Protein AF-A0A7N8Y5Q9-F1 (afdb_monomer)

Solvent-accessible surface area (backbone atoms only — not comparable to full-atom values): 7473 Å² total; per-residue (Å²): 112,72,62,64,57,50,46,66,58,49,53,62,53,47,52,53,44,52,54,50,44,52,52,43,55,50,52,40,51,54,46,51,52,53,46,52,56,51,50,52,53,43,53,53,49,51,51,50,42,52,53,50,55,55,49,45,53,50,54,58,58,65,53,80,80,64,57,79,73,66,44,56,61,49,50,54,50,46,53,50,49,51,52,52,42,52,55,46,52,55,50,44,54,50,49,54,52,50,44,54,51,51,54,51,52,40,50,53,43,52,52,51,43,51,55,46,55,52,52,38,53,52,52,53,49,54,44,51,54,49,54,53,54,56,60,64,76,74,114

InterPro domains:
  IPR004965 Paralemmin [PF03285] (27-131)

Sequence (139 aa):
MYTSTVCHALQPQAELYLDLLCLYSHEKRKRQTEIEDKRSQLDELVLQLQHLKSKAMRDRWLLQGMGVEEEEARRKQLEQDEEQGKKLEDMIQRLESEIGALENEESKISAKEQVLRERLKETERSIEDLDTNCCFLSK

Radius of gyration: 30.48 Å; Cα contacts (8 Å, |Δi|>4): 63; chains: 1; bounding box: 71×20×84 Å

Mean predicted aligned error: 8.73 Å

Nearest PDB structures (foldseek):
  5sxb-assembly1_B  TM=8.076E-01  e=1.689E-01  Homo sapiens
  4ovv-assembly1_B  TM=8.264E-01  e=2.269E-01  Homo sapiens
  5nnv-assembly2_B  TM=6.203E-01  e=1.334E-01  Bacillus subtilis subsp. subtilis str. 168
  8i4v-assembly1_A  TM=4.550E-01  e=7.826E-01  Saccharomyces cerevisiae S288C
  6ox7-assembly1_C  TM=4.323E-01  e=8.302E-01  Homo sapiens

Organism: NCBI:txid205130

Secondary structure (DSSP, 8-state):
-HHHHHHHHHHHHHHHHHHHHHHHHHHHHHHHHHHHHHHHHHHHHHHHHHHHHHHHHHHHHHHTT--HHHHHHHHHHHHHHHHHHHHHHHHHHHHHHHHHHHHHHHHHHHHHHHHHHHHHHHHHHHHHHHHHHHHHTT-

Foldseek 3Di:
DVLVVVLVVLVVVLVVLVVVLVVLVVVLVVLVVVLVVLVVVLVVLVVVLVVLVVVLVVLVVVLPDDDDVVNVVSVVVSVVSVVVSVVSVVVSVVSVVVSVVSVVVSVVSVVVSVVSVVVSVVSVVVSVVSVVVVVVVVD

Structure (mmCIF, N/CA/C/O backbone):
data_AF-A0A7N8Y5Q9-F1
#
_entry.id   AF-A0A7N8Y5Q9-F1
#
loop_
_atom_site.group_PDB
_atom_site.id
_atom_site.type_symbol
_atom_site.label_atom_id
_atom_site.label_alt_id
_atom_site.label_comp_id
_atom_site.label_asym_id
_atom_site.label_entity_id
_atom_site.label_seq_id
_atom_site.pdbx_PDB_ins_code
_atom_site.Cartn_x
_atom_site.Cartn_y
_atom_site.Cartn_z
_atom_site.occupancy
_atom_site.B_iso_or_equiv
_atom_site.auth_seq_id
_atom_site.auth_comp_id
_atom_site.auth_asym_id
_atom_site.auth_atom_id
_atom_site.pdbx_PDB_model_num
ATOM 1 N N . MET A 1 1 ? 31.187 5.928 -45.436 1.00 55.88 1 MET A N 1
ATOM 2 C CA . MET A 1 1 ? 30.216 7.029 -45.227 1.00 55.88 1 MET A CA 1
ATOM 3 C C . MET A 1 1 ? 28.966 6.541 -44.502 1.00 55.88 1 MET A C 1
ATOM 5 O O . MET A 1 1 ? 28.688 7.079 -43.447 1.00 55.88 1 MET A O 1
ATOM 9 N N . TYR A 1 2 ? 28.284 5.490 -44.978 1.00 49.50 2 TYR A N 1
ATOM 10 C CA . TYR A 1 2 ? 27.049 4.969 -44.359 1.00 49.50 2 TYR A CA 1
ATOM 11 C C . TYR A 1 2 ? 27.183 4.579 -42.869 1.00 49.50 2 TYR A C 1
ATOM 13 O O . TYR A 1 2 ? 26.319 4.907 -42.068 1.00 49.50 2 TYR A O 1
ATOM 21 N N . THR A 1 3 ? 28.292 3.948 -42.474 1.00 56.16 3 THR A N 1
ATOM 22 C CA . THR A 1 3 ? 28.555 3.506 -41.089 1.00 56.16 3 THR A CA 1
ATOM 23 C C . THR A 1 3 ? 28.722 4.665 -40.102 1.00 56.16 3 THR A C 1
ATOM 25 O O . THR A 1 3 ? 28.126 4.650 -39.031 1.00 56.16 3 THR A O 1
ATOM 28 N N . SER A 1 4 ? 29.449 5.716 -40.492 1.00 61.12 4 SER A N 1
ATOM 29 C CA . SER A 1 4 ? 29.619 6.935 -39.685 1.00 61.12 4 SER A CA 1
ATOM 30 C C . SER A 1 4 ? 28.290 7.672 -39.481 1.00 61.12 4 SER A C 1
ATOM 32 O O . SER A 1 4 ? 28.008 8.125 -38.379 1.00 61.12 4 SER A O 1
ATOM 34 N N . THR A 1 5 ? 27.423 7.726 -40.498 1.00 63.56 5 THR A N 1
ATOM 35 C CA . THR A 1 5 ? 26.108 8.380 -40.385 1.00 63.56 5 THR A CA 1
ATOM 36 C C . THR A 1 5 ? 25.142 7.609 -39.479 1.00 63.56 5 THR A C 1
ATOM 38 O O . THR A 1 5 ? 24.375 8.230 -38.749 1.00 63.56 5 THR A O 1
ATOM 41 N N . VAL A 1 6 ? 25.188 6.272 -39.492 1.00 62.12 6 VAL A N 1
ATOM 42 C CA . VAL A 1 6 ? 24.337 5.426 -38.635 1.00 62.12 6 VAL A CA 1
ATOM 43 C C . VAL A 1 6 ? 24.813 5.448 -37.178 1.00 62.12 6 VAL A C 1
ATOM 45 O O . VAL A 1 6 ? 23.989 5.598 -36.282 1.00 62.12 6 VAL A O 1
ATOM 48 N N . CYS A 1 7 ? 26.125 5.394 -36.929 1.00 62.09 7 CYS A N 1
ATOM 49 C CA . CYS A 1 7 ? 26.692 5.498 -35.579 1.00 62.09 7 CYS A CA 1
ATOM 50 C C . CYS A 1 7 ? 26.365 6.865 -34.931 1.00 62.09 7 CYS A C 1
ATOM 52 O O . CYS A 1 7 ? 25.815 6.919 -33.831 1.00 62.09 7 CYS A O 1
ATOM 54 N N . HIS A 1 8 ? 26.528 7.967 -35.679 1.00 67.75 8 HIS A N 1
ATOM 55 C CA . HIS A 1 8 ? 26.117 9.310 -35.238 1.00 67.75 8 HIS A CA 1
ATOM 56 C C . HIS A 1 8 ? 24.603 9.456 -34.975 1.00 67.75 8 HIS A C 1
ATOM 58 O O . HIS A 1 8 ? 24.211 10.331 -34.206 1.00 67.75 8 HIS A O 1
ATOM 64 N N . ALA A 1 9 ? 23.749 8.639 -35.603 1.00 66.56 9 ALA A N 1
ATOM 65 C CA . ALA A 1 9 ? 22.299 8.667 -35.394 1.00 66.56 9 ALA A CA 1
ATOM 66 C C . ALA A 1 9 ? 21.839 7.819 -34.191 1.00 66.56 9 ALA A C 1
ATOM 68 O O . ALA A 1 9 ? 20.822 8.141 -33.578 1.00 66.56 9 ALA A O 1
ATOM 69 N N . LEU A 1 10 ? 22.581 6.763 -33.836 1.00 72.12 10 LEU A N 1
ATOM 70 C CA . LEU A 1 10 ? 22.264 5.863 -32.718 1.00 72.12 10 LEU A CA 1
ATOM 71 C C . LEU A 1 10 ? 22.764 6.390 -31.361 1.00 72.12 10 LEU A C 1
ATOM 73 O O . LEU A 1 10 ? 22.166 6.093 -30.328 1.00 72.12 10 LEU A O 1
ATOM 77 N N . GLN A 1 11 ? 23.810 7.219 -31.348 1.00 75.00 11 GLN A N 1
ATOM 78 C CA . GLN A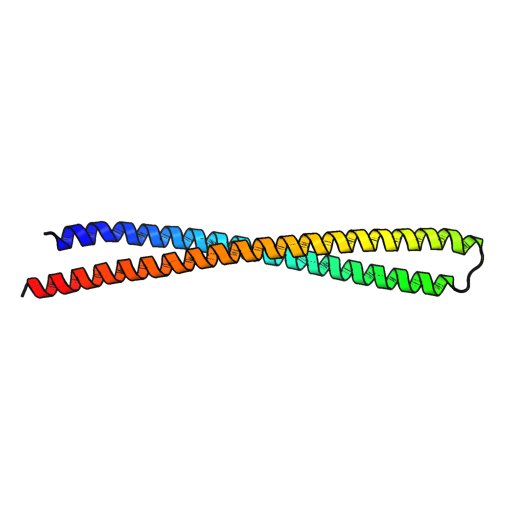 1 11 ? 24.363 7.812 -30.123 1.00 75.00 11 GLN A CA 1
ATOM 79 C C . GLN A 1 11 ? 23.356 8.689 -29.343 1.00 75.00 11 GLN A C 1
ATOM 81 O O . GLN A 1 11 ? 23.160 8.444 -28.152 1.00 75.00 11 GLN A O 1
ATOM 86 N N . PRO A 1 12 ? 22.624 9.625 -29.984 1.00 82.25 12 PRO A N 1
ATOM 87 C CA . PRO A 1 12 ? 21.579 10.403 -29.310 1.00 82.25 12 PRO A CA 1
ATOM 88 C C . PRO A 1 12 ? 20.413 9.536 -28.814 1.00 82.25 12 PRO A C 1
ATOM 90 O O . PRO A 1 12 ? 19.757 9.863 -27.830 1.00 82.25 12 PRO A O 1
ATOM 93 N N . GLN A 1 13 ? 20.135 8.414 -29.485 1.00 82.81 13 GLN A N 1
ATOM 94 C CA . GLN A 1 13 ? 19.078 7.489 -29.078 1.00 82.81 13 GLN A CA 1
ATOM 95 C C . GLN A 1 13 ? 19.435 6.752 -27.776 1.00 82.81 13 GLN A C 1
ATOM 97 O O . GLN A 1 13 ? 18.568 6.584 -26.917 1.00 82.81 13 GLN A O 1
ATOM 102 N N . ALA A 1 14 ? 20.699 6.353 -27.601 1.00 83.25 14 ALA A N 1
ATOM 103 C CA . ALA A 1 14 ? 21.185 5.751 -26.359 1.00 83.25 14 ALA A CA 1
ATOM 104 C C . ALA A 1 14 ? 21.132 6.738 -25.176 1.00 83.25 14 ALA A C 1
ATOM 106 O O . ALA A 1 14 ? 20.675 6.370 -24.093 1.00 83.25 14 ALA A O 1
ATOM 107 N N . GLU A 1 15 ? 21.509 8.004 -25.392 1.00 86.06 15 GLU A N 1
ATOM 108 C CA . GLU A 1 15 ? 21.401 9.069 -24.380 1.00 86.06 15 GLU A CA 1
ATOM 109 C C . GLU A 1 15 ? 19.948 9.278 -23.920 1.00 86.06 15 GLU A C 1
ATOM 111 O O . GLU A 1 15 ? 19.672 9.303 -22.721 1.00 86.06 15 GLU A O 1
ATOM 116 N N . LEU A 1 16 ? 18.990 9.298 -24.855 1.00 89.19 16 LEU A N 1
ATOM 117 C CA . LEU A 1 16 ? 17.562 9.385 -24.525 1.00 89.19 16 LEU A CA 1
ATOM 118 C C . LEU A 1 16 ? 17.070 8.198 -23.680 1.00 89.19 16 LEU A C 1
ATOM 120 O O . LEU A 1 16 ? 16.220 8.374 -22.804 1.00 89.19 16 LEU A O 1
ATOM 124 N N . TYR A 1 17 ? 17.577 6.983 -23.922 1.00 89.19 17 TYR A N 1
ATOM 125 C CA . TYR A 1 17 ? 17.234 5.821 -23.097 1.00 89.19 17 TYR A CA 1
ATOM 126 C C . TYR A 1 17 ? 17.814 5.915 -21.684 1.00 89.19 17 TYR A C 1
ATOM 128 O O . TYR A 1 17 ? 17.127 5.525 -20.740 1.00 89.19 17 TYR A O 1
ATOM 136 N N . LEU A 1 18 ? 19.027 6.451 -21.520 1.00 88.94 18 LEU A N 1
ATOM 137 C CA . LEU A 1 18 ? 19.637 6.689 -20.208 1.00 88.94 18 LEU A CA 1
ATOM 138 C C . LEU A 1 18 ? 18.855 7.731 -19.396 1.00 88.94 18 LEU A C 1
ATOM 140 O O . LEU A 1 18 ? 18.541 7.483 -18.228 1.00 88.94 18 LEU A O 1
ATOM 144 N N . ASP A 1 19 ? 18.472 8.847 -20.018 1.00 91.56 19 ASP A N 1
ATOM 145 C CA . ASP A 1 19 ? 17.646 9.878 -19.378 1.00 91.56 19 ASP A CA 1
ATOM 146 C C . ASP A 1 19 ? 16.288 9.315 -18.948 1.00 91.56 19 ASP A C 1
ATOM 148 O O . ASP A 1 19 ? 15.844 9.494 -17.809 1.00 91.56 19 ASP A O 1
ATOM 152 N N . LEU A 1 20 ? 15.639 8.562 -19.839 1.00 93.69 20 LEU A N 1
ATOM 153 C CA . LEU A 1 20 ? 14.353 7.943 -19.548 1.00 93.69 20 LEU A CA 1
ATOM 154 C C . LEU A 1 20 ? 14.465 6.892 -18.431 1.00 93.69 20 LEU A C 1
ATOM 156 O O . LEU A 1 20 ? 13.589 6.812 -17.569 1.00 93.69 20 LEU A O 1
ATOM 160 N N . LEU A 1 21 ? 15.551 6.117 -18.400 1.00 92.69 21 LEU A N 1
ATOM 161 C CA . LEU A 1 21 ? 15.839 5.159 -17.333 1.00 92.69 21 LEU A CA 1
ATOM 162 C C . LEU A 1 21 ? 16.017 5.860 -15.979 1.00 92.69 21 LEU A C 1
ATOM 164 O O . LEU A 1 21 ? 15.477 5.393 -14.974 1.00 92.69 21 LEU A O 1
ATOM 168 N N . CYS A 1 22 ? 16.714 7.000 -15.952 1.00 91.75 22 CYS A N 1
ATOM 169 C CA . CYS A 1 22 ? 16.859 7.824 -14.753 1.00 91.75 22 CYS A CA 1
ATOM 170 C C . CYS A 1 22 ? 15.488 8.281 -14.226 1.00 91.75 22 CYS A C 1
ATOM 172 O O . CYS A 1 22 ? 15.196 8.101 -13.039 1.00 91.75 22 CYS A O 1
ATOM 174 N N . LEU A 1 23 ? 14.601 8.756 -15.109 1.00 94.12 23 LEU A N 1
ATOM 175 C CA . LEU A 1 23 ? 13.233 9.149 -14.749 1.00 94.12 23 LEU A CA 1
ATOM 176 C C . LEU A 1 23 ? 12.427 7.989 -14.147 1.00 94.12 23 LEU A C 1
ATOM 178 O O . LEU A 1 23 ? 11.837 8.146 -13.076 1.00 94.12 23 LEU A O 1
ATOM 182 N N . TYR A 1 24 ? 12.432 6.814 -14.785 1.00 90.69 24 TYR A N 1
ATOM 183 C CA . TYR A 1 24 ? 11.738 5.63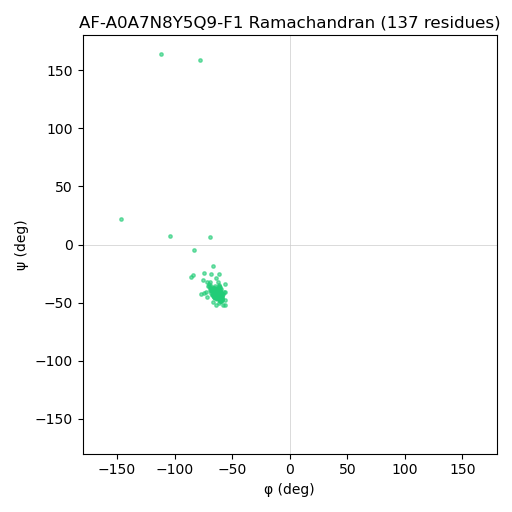7 -14.248 1.00 90.69 24 TYR A CA 1
ATOM 184 C C . TYR A 1 24 ? 12.322 5.182 -12.907 1.00 90.69 24 TYR A C 1
ATOM 186 O O . TYR A 1 24 ? 11.562 4.837 -12.005 1.00 90.69 24 TYR A O 1
ATOM 194 N N . SER A 1 25 ? 13.646 5.238 -12.737 1.00 88.06 25 SER A N 1
ATOM 195 C CA . SER A 1 25 ? 14.303 4.883 -11.473 1.00 88.06 25 SER A CA 1
ATOM 196 C C . SER A 1 25 ? 13.927 5.826 -10.320 1.00 88.06 25 SER A C 1
ATOM 198 O O . SER A 1 25 ? 13.767 5.389 -9.178 1.00 88.06 25 SER A O 1
ATOM 200 N N . HIS A 1 26 ? 13.740 7.117 -10.612 1.00 93.00 26 HIS A N 1
ATOM 201 C CA . HIS A 1 26 ? 13.310 8.108 -9.632 1.00 93.00 26 HIS A CA 1
ATOM 202 C C . HIS A 1 26 ? 11.838 7.915 -9.251 1.00 93.00 26 HIS A C 1
ATOM 204 O O . HIS A 1 26 ? 11.501 7.917 -8.067 1.00 93.00 26 HIS A O 1
ATOM 210 N N . GLU A 1 27 ? 10.966 7.699 -10.239 1.00 93.19 27 GLU A N 1
ATOM 211 C CA 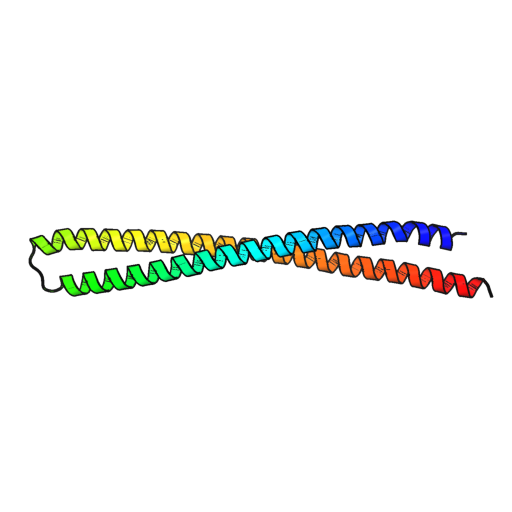. GLU A 1 27 ? 9.547 7.432 -9.990 1.00 93.19 27 GLU A CA 1
ATOM 212 C C . GLU A 1 27 ? 9.354 6.134 -9.194 1.00 93.19 27 GLU A C 1
ATOM 214 O O . GLU A 1 27 ? 8.577 6.107 -8.243 1.00 93.19 27 GLU A O 1
ATOM 219 N N . LYS A 1 28 ? 10.128 5.088 -9.506 1.00 93.06 28 LYS A N 1
ATOM 220 C CA . LYS A 1 28 ? 10.160 3.830 -8.751 1.00 93.06 28 LYS A CA 1
ATOM 221 C C . LYS A 1 28 ? 10.491 4.060 -7.276 1.00 93.06 28 LYS A C 1
ATOM 223 O O . LYS A 1 28 ? 9.701 3.681 -6.416 1.00 93.06 28 LYS A O 1
ATOM 228 N N . ARG A 1 29 ? 11.588 4.778 -6.987 1.00 92.75 29 ARG A N 1
ATOM 229 C CA . ARG A 1 29 ? 11.969 5.121 -5.604 1.00 92.75 29 ARG A CA 1
ATOM 230 C C . ARG A 1 29 ? 10.888 5.907 -4.875 1.00 92.75 29 ARG A C 1
ATOM 232 O O . ARG A 1 29 ? 10.601 5.608 -3.723 1.00 92.75 29 ARG A O 1
ATOM 239 N N . LYS A 1 30 ? 10.264 6.876 -5.547 1.00 95.00 30 LYS A N 1
ATOM 240 C CA . LYS A 1 30 ? 9.153 7.642 -4.977 1.00 95.00 30 LYS A CA 1
ATOM 241 C C . LYS A 1 30 ? 7.981 6.731 -4.597 1.00 95.00 30 LYS A C 1
ATOM 243 O O . LYS A 1 30 ? 7.430 6.885 -3.511 1.00 95.00 30 LYS A O 1
ATOM 248 N N . ARG A 1 31 ? 7.627 5.768 -5.456 1.00 93.31 31 ARG A N 1
ATOM 249 C CA . ARG A 1 31 ? 6.570 4.792 -5.151 1.00 93.31 31 ARG A CA 1
ATOM 250 C C . ARG A 1 31 ? 6.962 3.831 -4.033 1.00 93.31 31 ARG A C 1
ATOM 252 O O . ARG A 1 31 ? 6.109 3.538 -3.206 1.00 93.31 31 ARG A O 1
ATOM 259 N N . GLN A 1 32 ? 8.221 3.394 -3.953 1.00 94.50 32 GLN A N 1
ATOM 260 C CA . GLN A 1 32 ? 8.689 2.593 -2.814 1.00 94.50 32 GLN A CA 1
ATOM 261 C C . GLN A 1 32 ? 8.517 3.332 -1.485 1.00 94.50 32 GLN A C 1
ATOM 263 O O . GLN A 1 32 ? 7.961 2.753 -0.559 1.00 94.50 32 GLN A O 1
ATOM 268 N N . THR A 1 33 ? 8.922 4.603 -1.404 1.00 95.69 33 THR A N 1
ATOM 269 C CA . THR A 1 33 ? 8.742 5.394 -0.177 1.00 95.69 33 THR A CA 1
ATOM 270 C C . THR A 1 33 ? 7.265 5.543 0.185 1.00 95.69 33 THR A C 1
ATOM 272 O O . THR A 1 33 ? 6.899 5.343 1.335 1.00 95.69 33 THR A O 1
ATOM 275 N N . GLU A 1 34 ? 6.388 5.798 -0.791 1.00 96.00 34 GLU A N 1
ATOM 276 C CA . GLU A 1 34 ? 4.944 5.882 -0.532 1.00 96.00 34 GLU A CA 1
ATOM 277 C C . GLU A 1 34 ? 4.355 4.550 -0.026 1.00 96.00 34 GLU A C 1
ATOM 279 O O . GLU A 1 34 ? 3.503 4.543 0.863 1.00 96.00 34 GLU A O 1
ATOM 284 N N . ILE A 1 35 ? 4.813 3.414 -0.566 1.00 96.81 35 ILE A N 1
ATOM 285 C CA . ILE A 1 35 ? 4.413 2.077 -0.102 1.00 96.81 35 ILE A CA 1
ATOM 286 C C . ILE A 1 35 ? 4.888 1.844 1.337 1.00 96.81 35 ILE A C 1
ATOM 288 O O . ILE A 1 35 ? 4.115 1.354 2.158 1.00 96.81 35 ILE A O 1
ATOM 292 N N . GLU A 1 36 ? 6.136 2.191 1.655 1.00 97.50 36 GLU A N 1
ATOM 293 C CA . GLU A 1 36 ? 6.699 2.071 3.005 1.00 97.50 36 GLU A CA 1
ATOM 294 C C . GLU A 1 36 ? 5.933 2.938 4.015 1.00 97.50 36 GLU A C 1
ATOM 296 O O . GLU A 1 36 ? 5.522 2.435 5.062 1.00 97.50 36 GLU A O 1
ATOM 301 N N . ASP A 1 37 ? 5.641 4.192 3.665 1.00 97.56 37 ASP A N 1
ATOM 302 C CA . ASP A 1 37 ? 4.875 5.113 4.508 1.00 97.56 37 ASP A CA 1
ATOM 303 C C . ASP A 1 37 ? 3.454 4.591 4.780 1.00 97.56 37 ASP A C 1
ATOM 305 O O . ASP A 1 37 ? 2.966 4.658 5.912 1.00 97.56 37 ASP A O 1
ATOM 309 N N . LYS A 1 38 ? 2.770 4.043 3.764 1.00 96.75 38 LYS A N 1
ATOM 310 C CA . LYS A 1 38 ? 1.424 3.465 3.938 1.00 96.75 38 LYS A CA 1
ATOM 311 C C . LYS A 1 38 ? 1.445 2.159 4.722 1.00 96.75 38 LYS A C 1
ATOM 313 O O . LYS A 1 38 ? 0.534 1.926 5.511 1.00 96.75 38 LYS A O 1
ATOM 318 N N . ARG A 1 39 ? 2.476 1.327 4.559 1.00 96.62 39 ARG A N 1
ATOM 319 C CA . ARG A 1 39 ? 2.661 0.114 5.373 1.00 96.62 39 ARG A CA 1
ATOM 320 C C . ARG A 1 39 ? 2.884 0.458 6.844 1.00 96.62 39 ARG A C 1
ATOM 322 O O . ARG A 1 39 ? 2.250 -0.151 7.694 1.00 96.62 39 ARG A O 1
ATOM 329 N N . SER A 1 40 ? 3.678 1.489 7.137 1.00 97.50 40 SER A N 1
ATOM 330 C CA . SER A 1 40 ? 3.844 1.976 8.513 1.00 97.50 40 SER A CA 1
ATOM 331 C C . SER A 1 40 ? 2.512 2.441 9.115 1.00 97.50 40 SER A C 1
ATOM 333 O O . SER A 1 40 ? 2.196 2.104 10.252 1.00 97.50 40 SER A O 1
ATOM 335 N N . GLN A 1 41 ? 1.694 3.170 8.346 1.00 96.88 41 GLN A N 1
ATOM 336 C CA . GLN A 1 41 ? 0.352 3.580 8.785 1.00 96.88 41 GLN A CA 1
ATOM 337 C C . GLN A 1 41 ? -0.580 2.384 9.016 1.00 96.88 41 GLN A C 1
ATOM 339 O O . GLN A 1 41 ? -1.354 2.374 9.974 1.00 96.88 41 GLN A O 1
ATOM 344 N N . LEU A 1 42 ? -0.513 1.369 8.152 1.00 97.50 42 LEU A N 1
ATOM 345 C CA . LEU A 1 42 ? -1.281 0.138 8.307 1.00 97.50 42 LEU A CA 1
ATOM 346 C C . LEU A 1 42 ? -0.910 -0.578 9.611 1.00 97.50 42 LEU A C 1
ATOM 348 O O . LEU A 1 42 ? -1.802 -0.938 10.376 1.00 97.50 42 LEU A O 1
ATOM 352 N N . ASP A 1 43 ? 0.385 -0.719 9.897 1.00 97.19 43 ASP A N 1
ATOM 353 C CA . ASP A 1 43 ? 0.881 -1.353 11.122 1.00 97.19 43 ASP A CA 1
ATOM 354 C C . ASP A 1 43 ? 0.402 -0.614 12.383 1.00 97.19 43 ASP A C 1
ATOM 356 O O . ASP A 1 43 ? -0.044 -1.241 13.350 1.00 97.19 43 ASP A O 1
ATOM 360 N N . GLU A 1 44 ? 0.417 0.723 12.365 1.00 97.62 44 GLU A N 1
ATOM 361 C CA . GLU A 1 44 ? -0.119 1.546 13.454 1.00 97.62 44 GLU A CA 1
ATOM 362 C C . GLU A 1 44 ? -1.620 1.311 13.673 1.00 97.62 44 GLU A C 1
ATOM 364 O O . GLU A 1 44 ? -2.061 1.131 14.813 1.00 97.62 44 GLU A O 1
ATOM 369 N N . LEU A 1 45 ? -2.416 1.274 12.602 1.00 96.62 45 LEU A N 1
ATOM 370 C CA . LEU A 1 45 ? -3.859 1.034 12.691 1.00 96.62 45 LEU A CA 1
ATOM 371 C C . LEU A 1 45 ? -4.181 -0.389 13.153 1.00 96.62 45 LEU A C 1
ATOM 373 O O . LEU A 1 45 ? -5.089 -0.581 13.965 1.00 96.62 45 LEU A O 1
ATOM 377 N N . VAL A 1 46 ? -3.421 -1.386 12.694 1.00 97.19 46 VAL A N 1
ATOM 378 C CA . VAL A 1 46 ? -3.543 -2.779 13.148 1.00 97.19 46 VAL A CA 1
ATOM 379 C C . VAL A 1 46 ? -3.266 -2.875 14.648 1.00 97.19 46 VAL A C 1
ATOM 381 O O . VAL A 1 46 ? -4.029 -3.517 15.380 1.00 97.19 46 VAL A O 1
ATOM 384 N N . LEU A 1 47 ? -2.227 -2.192 15.137 1.00 97.44 47 LEU A N 1
ATOM 385 C CA . LEU A 1 47 ? -1.916 -2.139 16.564 1.00 97.44 47 LEU A CA 1
ATOM 386 C C . LEU A 1 47 ? -3.036 -1.451 17.365 1.00 97.44 47 LEU A C 1
ATOM 388 O O . LEU A 1 47 ? -3.457 -1.956 18.411 1.00 97.44 47 LEU A O 1
ATOM 392 N N . GLN A 1 48 ? -3.573 -0.334 16.865 1.00 96.75 48 GLN A N 1
ATOM 393 C CA . GLN A 1 48 ? -4.715 0.351 17.481 1.00 96.75 48 GLN A CA 1
ATOM 394 C C . GLN A 1 48 ? -5.948 -0.555 17.563 1.00 96.75 48 GLN A C 1
ATOM 396 O O . GLN A 1 48 ? -6.570 -0.653 18.626 1.00 96.75 48 GLN A O 1
ATOM 401 N N . LEU A 1 49 ? -6.269 -1.269 16.483 1.00 96.19 49 LEU A N 1
ATOM 402 C CA . LEU A 1 49 ? -7.373 -2.222 16.453 1.00 96.19 49 LEU A CA 1
ATOM 403 C C . LEU A 1 49 ? -7.168 -3.342 17.480 1.00 96.19 49 LEU A C 1
ATOM 405 O O . LEU A 1 49 ? -8.097 -3.696 18.211 1.00 96.19 49 LEU A O 1
ATOM 409 N N . GLN A 1 50 ? -5.948 -3.873 17.601 1.00 96.38 50 GLN A N 1
ATOM 410 C CA . GLN A 1 50 ? -5.623 -4.891 18.601 1.00 96.38 50 GLN A CA 1
ATOM 411 C C . GLN A 1 50 ? -5.847 -4.375 20.032 1.00 96.38 50 GLN A C 1
ATOM 413 O O . GLN A 1 50 ? -6.423 -5.084 20.872 1.00 96.38 50 GLN A O 1
ATOM 418 N N . HIS A 1 51 ? -5.403 -3.151 20.329 1.00 95.88 51 HIS A N 1
ATOM 419 C CA . HIS A 1 51 ? -5.602 -2.529 21.637 1.00 95.88 51 HIS A CA 1
ATOM 420 C C . HIS A 1 51 ? -7.081 -2.324 21.950 1.00 95.88 51 HIS A C 1
ATOM 422 O O . HIS A 1 51 ? -7.520 -2.671 23.051 1.00 95.88 51 HIS A O 1
ATOM 428 N N . LEU A 1 52 ? -7.849 -1.830 20.981 1.00 94.50 52 LEU A N 1
ATOM 429 C CA . LEU A 1 52 ? -9.281 -1.606 21.126 1.00 94.50 52 LEU A CA 1
ATOM 430 C C . LEU A 1 52 ? -10.031 -2.924 21.349 1.00 94.50 52 LEU A C 1
ATOM 432 O O . LEU A 1 52 ? -10.792 -3.046 22.305 1.00 94.50 52 LEU A O 1
ATOM 436 N N . LYS A 1 53 ? -9.729 -3.961 20.562 1.00 92.56 53 LYS A N 1
ATOM 437 C CA . LYS A 1 53 ? -10.309 -5.302 20.730 1.00 92.56 53 LYS A CA 1
ATOM 438 C C . LYS A 1 53 ? -9.995 -5.899 22.102 1.00 92.56 53 LYS A C 1
ATOM 440 O O . LYS A 1 53 ? -10.863 -6.483 22.750 1.00 92.56 53 LYS A O 1
ATOM 445 N N . SER A 1 54 ? -8.760 -5.727 22.571 1.00 93.69 54 SER A N 1
ATOM 446 C CA . SER A 1 54 ? -8.344 -6.179 23.904 1.00 93.69 54 SER A CA 1
ATOM 447 C C . SER A 1 54 ? -9.068 -5.418 25.018 1.00 93.69 54 SER A C 1
ATOM 449 O O . SER A 1 54 ? -9.447 -6.021 26.021 1.00 93.69 54 SER A O 1
ATOM 451 N N . LYS A 1 55 ? -9.274 -4.105 24.852 1.00 92.50 55 LYS A N 1
ATOM 452 C CA . LYS A 1 55 ? -10.045 -3.269 25.780 1.00 92.50 55 LYS A CA 1
ATOM 453 C C . LYS A 1 55 ? -11.510 -3.710 25.828 1.00 92.50 55 LYS A C 1
ATOM 455 O O . LYS A 1 55 ? -11.977 -4.056 26.908 1.00 92.50 55 LYS A O 1
ATOM 460 N N . ALA A 1 56 ? -12.171 -3.826 24.677 1.00 89.31 56 ALA A N 1
ATOM 461 C CA . ALA A 1 56 ? -13.566 -4.251 24.581 1.00 89.31 56 ALA A CA 1
ATOM 462 C C . ALA A 1 56 ? -13.801 -5.632 25.223 1.00 89.31 56 ALA A C 1
ATOM 464 O O . ALA A 1 56 ? -14.768 -5.825 25.959 1.00 89.31 56 ALA A O 1
ATOM 465 N N . MET A 1 57 ? -12.884 -6.591 25.026 1.00 89.62 57 MET A N 1
ATOM 466 C CA . MET A 1 57 ? -12.974 -7.896 25.695 1.00 89.62 57 MET A CA 1
ATOM 467 C C . MET A 1 57 ? -12.870 -7.796 27.221 1.00 89.62 57 MET A C 1
ATOM 469 O O . MET A 1 57 ? -13.623 -8.472 27.924 1.00 89.62 57 MET A O 1
ATOM 473 N N . ARG A 1 58 ? -11.957 -6.965 27.745 1.00 88.44 58 ARG A N 1
ATOM 474 C CA . ARG A 1 58 ? -11.842 -6.742 29.195 1.00 88.44 58 ARG A CA 1
ATOM 475 C C . ARG A 1 58 ? -13.103 -6.096 29.757 1.00 88.44 58 ARG A C 1
ATOM 477 O O . ARG A 1 58 ? -13.612 -6.564 30.770 1.00 88.44 58 ARG A O 1
ATOM 484 N N . ASP A 1 59 ? -13.634 -5.085 29.082 1.00 86.94 59 ASP A N 1
ATOM 485 C CA . ASP A 1 59 ? -14.825 -4.363 29.535 1.00 86.94 59 ASP A CA 1
ATOM 486 C C . ASP A 1 59 ? -16.061 -5.276 29.540 1.00 86.94 59 ASP A C 1
ATOM 488 O O . ASP A 1 59 ? -16.832 -5.277 30.504 1.00 86.94 59 ASP A O 1
ATOM 492 N N . ARG A 1 60 ? -16.188 -6.152 28.532 1.00 86.38 60 ARG A N 1
ATOM 493 C CA . ARG A 1 60 ? -17.209 -7.210 28.489 1.00 86.38 60 ARG A CA 1
ATOM 494 C C . ARG A 1 60 ? -17.088 -8.199 29.647 1.00 86.38 60 ARG A C 1
ATOM 496 O O . ARG A 1 60 ? -18.104 -8.608 30.200 1.00 86.38 60 ARG A O 1
ATOM 503 N N . TRP A 1 61 ? -15.870 -8.588 30.025 1.00 87.81 61 TRP A N 1
ATOM 504 C CA . TRP A 1 61 ? -15.655 -9.479 31.168 1.00 87.81 61 TRP A CA 1
ATOM 505 C C . TRP A 1 61 ? -16.037 -8.808 32.492 1.00 87.81 61 TRP A C 1
ATOM 507 O O . TRP A 1 61 ? -16.709 -9.409 33.327 1.00 87.81 61 TRP A O 1
ATOM 517 N N . LEU A 1 62 ? -15.657 -7.539 32.677 1.00 84.31 62 LEU A N 1
ATOM 518 C CA . LEU A 1 62 ? -15.976 -6.773 33.885 1.00 84.31 62 LEU A CA 1
ATOM 519 C C . LEU A 1 62 ? -17.481 -6.494 34.047 1.00 84.31 62 LEU A C 1
ATOM 521 O O . LEU A 1 62 ? -17.914 -6.153 35.144 1.00 84.31 62 LEU A O 1
ATOM 525 N N . LEU A 1 63 ? -18.270 -6.601 32.974 1.00 82.12 63 LEU A N 1
ATOM 526 C CA . LEU A 1 63 ? -19.727 -6.446 32.985 1.00 82.12 63 LEU A CA 1
ATOM 527 C C . LEU A 1 63 ? -20.468 -7.649 33.588 1.00 82.12 63 LEU A C 1
ATOM 529 O O . LEU A 1 63 ? -21.560 -7.475 34.113 1.00 82.12 63 LEU A O 1
ATOM 533 N N . GLN A 1 64 ? -19.885 -8.853 33.585 1.00 80.81 64 GLN A N 1
ATOM 534 C CA . GLN A 1 64 ? -20.568 -10.095 33.986 1.00 80.81 64 GLN A CA 1
ATOM 535 C C . GLN A 1 64 ? -20.894 -10.194 35.502 1.00 80.81 64 GLN A C 1
ATOM 537 O O . GLN A 1 64 ? -21.365 -11.230 35.965 1.00 80.81 64 GLN A O 1
ATOM 542 N N . GLY A 1 65 ? -20.666 -9.138 36.292 1.00 71.25 65 GLY A N 1
ATOM 543 C CA . GLY A 1 65 ? -20.880 -9.134 37.745 1.00 71.25 65 GLY A CA 1
ATOM 544 C C . GLY A 1 65 ? -21.336 -7.803 38.353 1.00 71.25 65 GLY A C 1
ATOM 545 O O . GLY A 1 65 ? -21.115 -7.605 39.545 1.00 71.25 65 GLY A O 1
ATOM 546 N N . MET A 1 66 ? -21.924 -6.886 37.573 1.00 68.50 66 MET A N 1
ATOM 547 C CA . MET A 1 66 ? -22.328 -5.546 38.042 1.00 68.50 66 MET A CA 1
ATOM 548 C C . MET A 1 66 ? -23.853 -5.344 38.083 1.00 68.50 66 MET A C 1
ATOM 550 O O . MET A 1 66 ? -24.615 -6.146 37.552 1.00 68.50 66 MET A O 1
ATOM 554 N N . GLY A 1 67 ? -24.300 -4.298 38.790 1.00 66.50 67 GLY A N 1
ATOM 555 C CA . GLY A 1 67 ? -25.715 -3.944 38.943 1.00 66.50 67 GLY A CA 1
ATOM 556 C C . GLY A 1 67 ? -26.311 -3.232 37.719 1.00 66.50 67 GLY A C 1
ATOM 557 O O . GLY A 1 67 ? -25.596 -2.626 36.925 1.00 66.50 67 GLY A O 1
ATOM 558 N N . VAL A 1 68 ? -27.643 -3.273 37.606 1.00 68.12 68 VAL A N 1
ATOM 559 C CA . VAL A 1 68 ? -28.426 -2.923 36.400 1.00 68.12 68 VAL A CA 1
ATOM 560 C C . VAL A 1 68 ? -28.171 -1.502 35.853 1.00 68.12 68 VAL A C 1
ATOM 562 O O . VAL A 1 68 ? -28.180 -1.320 34.640 1.00 68.12 68 VAL A O 1
ATOM 565 N N . GLU A 1 69 ? -27.902 -0.502 36.702 1.00 67.44 69 GLU A N 1
ATOM 566 C CA . GLU A 1 69 ? -27.627 0.885 36.266 1.00 67.44 69 GLU A CA 1
ATOM 567 C C . GLU A 1 69 ? -26.209 1.086 35.696 1.00 67.44 69 GLU A C 1
ATOM 569 O O . GLU A 1 69 ? -26.041 1.738 34.664 1.00 67.44 69 GLU A O 1
ATOM 574 N N . GLU A 1 70 ? -25.175 0.507 36.321 1.00 70.81 70 GLU A N 1
ATOM 575 C CA . GLU A 1 70 ? -23.800 0.562 35.789 1.00 70.81 70 GLU A CA 1
ATOM 576 C C . GLU A 1 70 ? -23.655 -0.254 34.497 1.00 70.81 70 GLU A C 1
ATOM 578 O O . GLU A 1 70 ? -22.800 0.039 33.654 1.00 70.81 70 GLU A O 1
ATOM 583 N N . GLU A 1 71 ? -24.512 -1.256 34.316 1.00 75.00 71 GLU A N 1
ATOM 584 C CA . GLU A 1 71 ? -24.521 -2.100 33.130 1.00 75.00 71 GLU A CA 1
ATOM 585 C C . GLU A 1 71 ? -24.965 -1.348 31.864 1.00 75.00 71 GLU A C 1
ATOM 587 O O . GLU A 1 71 ? -24.398 -1.567 30.792 1.00 75.00 71 GLU A O 1
ATOM 592 N N . GLU A 1 72 ? -25.913 -0.414 31.958 1.00 80.31 72 GLU A N 1
ATOM 593 C CA . GLU A 1 72 ? -26.427 0.303 30.784 1.00 80.31 72 GLU A CA 1
ATOM 594 C C . GLU A 1 72 ? -25.417 1.327 30.231 1.00 80.31 72 GLU A C 1
ATOM 596 O O . GLU A 1 72 ? -25.198 1.407 29.017 1.00 80.31 72 GLU A O 1
ATOM 601 N N . ALA A 1 73 ? -24.727 2.061 31.113 1.00 81.38 73 ALA A N 1
ATOM 602 C CA . ALA A 1 73 ? -23.656 2.980 30.722 1.00 81.38 73 ALA A CA 1
ATOM 603 C C . ALA A 1 73 ? -22.469 2.235 30.087 1.00 81.38 73 ALA A C 1
ATOM 605 O O . ALA A 1 73 ? -21.943 2.657 29.054 1.00 81.38 73 ALA A O 1
ATOM 606 N N . ARG A 1 74 ? -22.079 1.087 30.655 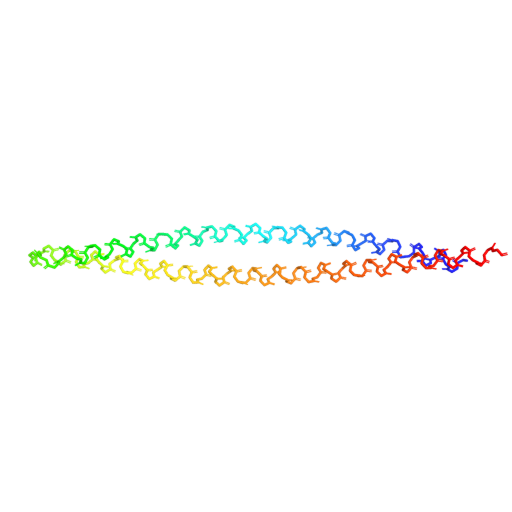1.00 79.50 74 ARG A N 1
ATOM 607 C CA . ARG A 1 74 ? -21.006 0.260 30.089 1.00 79.50 74 ARG A CA 1
ATOM 608 C C . ARG A 1 74 ? -21.399 -0.453 28.801 1.00 79.50 74 ARG A C 1
ATOM 610 O O . ARG A 1 74 ? -20.541 -0.620 27.940 1.00 79.50 74 ARG A O 1
ATOM 617 N N . ARG A 1 75 ? -22.666 -0.838 28.621 1.00 82.25 75 ARG A N 1
ATOM 618 C CA . ARG A 1 75 ? -23.151 -1.369 27.336 1.00 82.25 75 ARG A CA 1
ATOM 619 C C . ARG A 1 75 ? -22.987 -0.356 26.210 1.00 82.25 75 ARG A C 1
ATOM 621 O O . ARG A 1 75 ? -22.475 -0.721 25.159 1.00 82.25 75 ARG A O 1
ATOM 628 N N . LYS A 1 76 ? -23.341 0.912 26.445 1.00 86.88 76 LYS A N 1
ATOM 629 C CA . LYS A 1 76 ? -23.123 1.987 25.460 1.00 86.88 76 LYS A CA 1
ATOM 630 C C . LYS A 1 76 ? -21.641 2.186 25.138 1.00 86.88 76 LYS A C 1
ATOM 632 O O . LYS A 1 76 ? -21.297 2.417 23.983 1.00 86.88 76 LYS A O 1
ATOM 637 N N . GLN A 1 77 ? -20.762 2.068 26.136 1.00 85.62 77 GLN A N 1
ATOM 638 C CA . GLN A 1 77 ? -19.315 2.136 25.914 1.00 85.62 77 GLN A CA 1
ATOM 639 C C . GLN A 1 77 ? -18.810 0.968 25.057 1.00 85.62 77 GLN A C 1
ATOM 641 O O . GLN A 1 77 ? -18.011 1.182 24.151 1.00 85.62 77 GLN A O 1
ATOM 646 N N . LEU A 1 78 ? -19.292 -0.251 25.316 1.00 86.12 78 LEU A N 1
ATOM 647 C CA . LEU A 1 78 ? -18.941 -1.431 24.528 1.00 86.12 78 LEU A CA 1
ATOM 648 C C . LEU A 1 78 ? -19.383 -1.273 23.066 1.00 86.12 78 LEU A C 1
ATOM 650 O O . LEU A 1 78 ? -18.606 -1.552 22.161 1.00 86.12 78 LEU A O 1
ATOM 654 N N . GLU A 1 79 ? -20.601 -0.777 22.837 1.00 88.50 79 GLU A N 1
ATOM 655 C CA . GLU A 1 79 ? -21.131 -0.522 21.493 1.00 88.50 79 GLU A CA 1
ATOM 656 C C . GLU A 1 79 ? -20.308 0.541 20.742 1.00 88.50 79 GLU A C 1
ATOM 658 O O . GLU A 1 79 ? -20.013 0.373 19.558 1.00 88.50 79 GLU A O 1
ATOM 663 N N . GLN A 1 80 ? -19.863 1.600 21.430 1.00 90.44 80 GLN A N 1
ATOM 664 C CA . GLN A 1 80 ? -18.944 2.587 20.852 1.00 90.44 80 GLN A CA 1
ATOM 665 C C . GLN A 1 80 ? -17.583 1.985 20.498 1.00 90.44 80 GLN A C 1
ATOM 667 O O . GLN A 1 80 ? -17.070 2.255 19.413 1.00 90.44 80 GLN A O 1
ATOM 672 N N . ASP A 1 81 ? -16.999 1.182 21.387 1.00 90.25 81 ASP A N 1
ATOM 673 C CA . ASP A 1 81 ? -15.711 0.531 21.142 1.00 90.25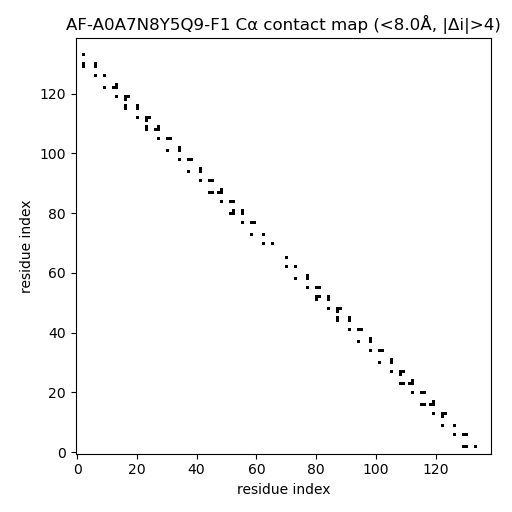 81 ASP A CA 1
ATOM 674 C C . ASP A 1 81 ? -15.818 -0.471 19.969 1.00 90.25 81 ASP A C 1
ATOM 676 O O . ASP A 1 81 ? -14.917 -0.550 19.134 1.00 90.25 81 ASP A O 1
ATOM 680 N N . GLU A 1 82 ? -16.938 -1.191 19.839 1.00 88.44 82 GLU A N 1
ATOM 681 C CA . GLU A 1 82 ? -17.219 -2.062 18.688 1.00 88.44 82 GLU A CA 1
ATOM 682 C C . GLU A 1 82 ? -17.384 -1.271 17.382 1.00 88.44 82 GLU A C 1
ATOM 684 O O . GLU A 1 82 ? -16.856 -1.675 16.343 1.00 88.44 82 GLU A O 1
ATOM 689 N N . GLU A 1 83 ? -18.085 -0.134 17.405 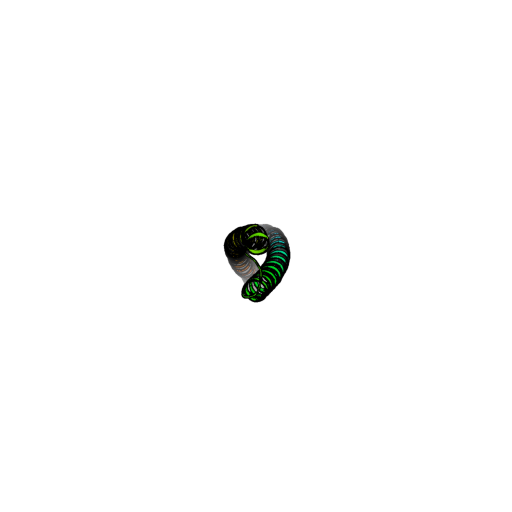1.00 93.06 83 GLU A N 1
ATOM 690 C CA . GLU A 1 83 ? -18.230 0.724 16.225 1.00 93.06 83 GLU A CA 1
ATOM 691 C C . GLU A 1 83 ? -16.888 1.339 15.799 1.00 93.06 83 GLU A C 1
ATOM 693 O O . GLU A 1 83 ? -16.569 1.384 14.608 1.00 93.06 83 GLU A O 1
ATOM 698 N N . GLN A 1 84 ? -16.073 1.779 16.759 1.00 93.62 84 GLN A N 1
ATOM 699 C CA . GLN A 1 84 ? -14.709 2.238 16.499 1.00 93.62 84 GLN A CA 1
ATOM 700 C C . GLN A 1 84 ? -13.845 1.121 15.903 1.00 93.62 84 GLN A C 1
ATOM 702 O O . GLN A 1 84 ? -13.089 1.378 14.967 1.00 93.62 84 GLN A O 1
ATOM 707 N N . GLY A 1 85 ? -13.999 -0.118 16.381 1.00 93.69 85 GLY A N 1
ATOM 708 C CA . GLY A 1 85 ? -13.316 -1.288 15.829 1.00 93.69 85 GLY A CA 1
ATOM 709 C C . GLY A 1 85 ? -13.654 -1.507 14.360 1.00 93.69 85 GLY A C 1
ATOM 710 O O . GLY A 1 85 ? -12.747 -1.598 13.539 1.00 93.69 85 GLY A O 1
ATOM 711 N N . LYS A 1 86 ? -14.945 -1.474 14.009 1.00 94.50 86 LYS A N 1
ATOM 712 C CA . LYS A 1 86 ? -15.396 -1.588 12.612 1.00 94.50 86 LYS A CA 1
ATOM 713 C C . LYS A 1 86 ? -14.829 -0.478 11.727 1.00 94.50 86 LYS A C 1
ATOM 715 O O . LYS A 1 86 ? -14.373 -0.746 10.623 1.00 94.50 86 LYS A O 1
ATOM 720 N N . LYS A 1 87 ? -14.804 0.765 12.219 1.00 95.06 87 LYS A N 1
ATOM 721 C CA . LYS A 1 87 ? -14.213 1.901 11.488 1.00 95.06 87 LYS A CA 1
ATOM 722 C C . LYS A 1 87 ? -12.718 1.694 11.223 1.00 95.06 87 LYS A C 1
ATOM 724 O O . LYS A 1 87 ? -12.260 1.986 10.122 1.00 95.06 87 LYS A O 1
ATOM 729 N N . LEU A 1 88 ? -11.968 1.184 12.203 1.00 95.00 88 LEU A N 1
ATOM 730 C CA . LEU A 1 88 ? -10.549 0.856 12.032 1.00 95.00 88 LEU A CA 1
ATOM 731 C C . LEU A 1 88 ? -10.346 -0.302 11.048 1.00 95.00 88 LEU A C 1
ATOM 733 O O . LEU A 1 88 ? -9.478 -0.206 10.187 1.00 95.00 88 LEU A O 1
ATOM 737 N N . GLU A 1 89 ? -11.161 -1.356 11.124 1.00 95.62 89 GLU A N 1
ATOM 738 C CA . GLU A 1 89 ? -11.141 -2.472 10.166 1.00 95.62 89 GLU A CA 1
ATOM 739 C C . GLU A 1 89 ? -11.407 -1.993 8.730 1.00 95.62 89 GLU A C 1
ATOM 741 O O . GLU A 1 89 ? -10.667 -2.356 7.815 1.00 95.62 89 GLU A O 1
ATOM 746 N N . ASP A 1 90 ? -12.394 -1.116 8.533 1.00 97.06 90 ASP A N 1
ATOM 747 C CA . ASP A 1 90 ? -12.686 -0.513 7.229 1.00 97.06 90 ASP A CA 1
ATOM 748 C C . ASP A 1 90 ? -11.510 0.333 6.709 1.00 97.06 90 ASP A C 1
ATOM 750 O O . ASP A 1 90 ? -11.208 0.322 5.513 1.00 97.06 90 ASP A O 1
ATOM 754 N N . MET A 1 91 ? -10.837 1.087 7.586 1.00 96.38 91 MET A N 1
ATOM 755 C CA . MET A 1 91 ? -9.653 1.876 7.222 1.00 96.38 91 MET A CA 1
ATOM 756 C C . MET A 1 91 ? -8.471 0.984 6.829 1.00 96.38 91 MET A C 1
ATOM 758 O O . MET A 1 91 ? -7.827 1.255 5.816 1.00 96.38 91 MET A O 1
ATOM 762 N N . ILE A 1 92 ? -8.226 -0.086 7.590 1.00 96.75 92 ILE A N 1
ATOM 763 C CA . ILE A 1 92 ? -7.195 -1.096 7.314 1.00 96.75 92 ILE A CA 1
ATOM 764 C C . ILE A 1 92 ? -7.430 -1.714 5.932 1.00 96.75 92 ILE A C 1
ATOM 766 O O . ILE A 1 92 ? -6.542 -1.649 5.089 1.00 96.75 92 ILE A O 1
ATOM 770 N N . GLN A 1 93 ? -8.642 -2.199 5.640 1.00 97.19 93 GLN A N 1
ATOM 771 C CA . GLN A 1 93 ? -8.961 -2.817 4.341 1.00 97.19 93 GLN A CA 1
ATOM 772 C C . GLN A 1 93 ? -8.769 -1.860 3.155 1.00 97.19 93 GLN A C 1
ATOM 774 O O . GLN A 1 93 ? -8.312 -2.254 2.074 1.00 97.19 93 GLN A O 1
ATOM 779 N N . ARG A 1 94 ? -9.126 -0.581 3.334 1.00 97.31 94 ARG A N 1
ATOM 780 C CA . ARG A 1 94 ? -8.905 0.448 2.308 1.00 97.31 94 ARG A CA 1
ATOM 781 C C . ARG A 1 94 ? -7.417 0.693 2.078 1.00 97.31 94 ARG A C 1
ATOM 783 O O . ARG A 1 94 ? -7.006 0.738 0.922 1.00 97.31 94 ARG A O 1
ATOM 790 N N . LEU A 1 95 ? -6.626 0.811 3.145 1.00 96.19 95 LEU A N 1
ATOM 791 C CA . LEU A 1 95 ? -5.177 0.994 3.048 1.00 96.19 95 LEU A CA 1
ATOM 792 C C . LEU A 1 95 ? -4.480 -0.219 2.432 1.00 96.19 95 LEU A C 1
ATOM 794 O O . LEU A 1 95 ? -3.617 -0.040 1.581 1.00 96.19 95 LEU A O 1
ATOM 798 N N . GLU A 1 96 ? -4.884 -1.441 2.778 1.00 96.25 96 GLU A N 1
ATOM 799 C CA . GLU A 1 96 ? -4.379 -2.666 2.140 1.00 96.25 96 GLU A CA 1
ATOM 800 C C . GLU A 1 96 ? -4.641 -2.658 0.629 1.00 96.25 96 GLU A C 1
ATOM 802 O O . GLU A 1 96 ? -3.751 -2.957 -0.170 1.00 96.25 96 GLU A O 1
ATOM 807 N N . SER A 1 97 ? -5.849 -2.255 0.225 1.00 96.81 97 SER A N 1
ATOM 808 C CA . SER A 1 97 ? -6.214 -2.135 -1.190 1.00 96.81 97 SER A CA 1
ATOM 809 C C . SER A 1 97 ? -5.387 -1.063 -1.908 1.00 96.81 97 SER A C 1
ATOM 811 O O . SER A 1 97 ? -4.967 -1.255 -3.050 1.00 96.81 97 SER A O 1
ATOM 813 N N . GLU A 1 98 ? -5.134 0.065 -1.244 1.00 95.88 98 GLU A N 1
ATOM 814 C CA . GLU A 1 98 ? -4.323 1.160 -1.773 1.00 95.88 98 GLU A CA 1
ATOM 815 C C . GLU A 1 98 ? -2.843 0.775 -1.904 1.00 95.88 98 GLU A C 1
ATOM 817 O O . GLU A 1 98 ? -2.230 1.054 -2.935 1.00 95.88 98 GLU A O 1
ATOM 822 N N . ILE A 1 99 ? -2.284 0.073 -0.913 1.00 96.38 99 ILE A N 1
ATOM 823 C CA . ILE A 1 99 ? -0.933 -0.499 -0.972 1.00 96.38 99 ILE A CA 1
ATOM 824 C C . ILE A 1 99 ? -0.831 -1.467 -2.155 1.00 96.38 99 ILE A C 1
ATOM 826 O O . ILE A 1 99 ? 0.075 -1.325 -2.973 1.00 96.38 99 ILE A O 1
ATOM 830 N N . GLY A 1 100 ? -1.793 -2.381 -2.319 1.00 95.31 100 GLY A N 1
ATOM 831 C CA . GLY A 1 100 ? -1.801 -3.315 -3.449 1.00 95.31 100 GLY A CA 1
ATOM 832 C C . GLY A 1 100 ? -1.890 -2.617 -4.815 1.00 95.31 100 GLY A C 1
ATOM 833 O O . GLY A 1 100 ? -1.265 -3.047 -5.789 1.00 95.31 100 GLY A O 1
ATOM 834 N N . ALA A 1 101 ? -2.624 -1.503 -4.907 1.00 96.31 101 ALA A N 1
ATOM 835 C CA . ALA A 1 101 ? -2.663 -0.687 -6.118 1.00 96.31 101 ALA A CA 1
ATOM 836 C C . ALA A 1 101 ? -1.301 -0.029 -6.409 1.00 96.31 101 ALA A C 1
ATOM 838 O O . ALA A 1 101 ? -0.827 -0.098 -7.547 1.00 96.31 101 ALA A O 1
ATOM 839 N N . LEU A 1 102 ? -0.649 0.545 -5.394 1.00 95.12 102 LEU A N 1
ATOM 840 C CA . LEU A 1 102 ? 0.684 1.140 -5.522 1.00 95.12 102 LEU A CA 1
ATOM 841 C C . LE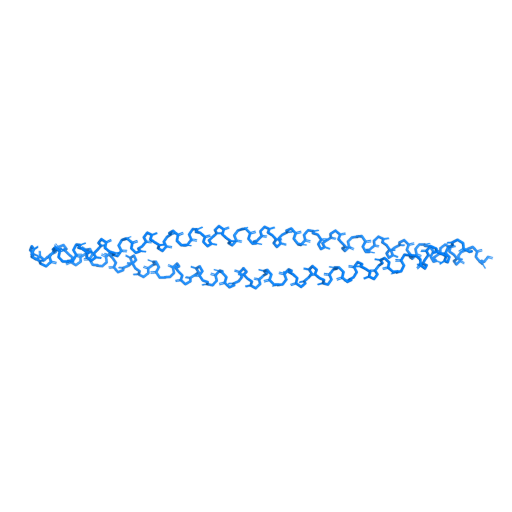U A 1 102 ? 1.752 0.111 -5.911 1.00 95.12 102 LEU A C 1
ATOM 843 O O . LEU A 1 102 ? 2.577 0.391 -6.776 1.00 95.12 102 LEU A O 1
ATOM 847 N N . GLU A 1 103 ? 1.723 -1.086 -5.328 1.00 95.00 103 GLU A N 1
ATOM 848 C CA . GLU A 1 103 ? 2.645 -2.180 -5.660 1.00 95.00 103 GLU A CA 1
ATOM 849 C C . GLU A 1 103 ? 2.502 -2.628 -7.119 1.00 95.00 103 GLU A C 1
ATOM 851 O O . GLU A 1 103 ? 3.491 -2.900 -7.806 1.00 95.00 103 GLU A O 1
ATOM 856 N N . ASN A 1 104 ? 1.272 -2.656 -7.635 1.00 95.62 104 ASN A N 1
ATOM 857 C CA . ASN A 1 104 ? 1.020 -2.937 -9.045 1.00 95.62 104 ASN A CA 1
ATOM 858 C C . ASN A 1 104 ? 1.551 -1.813 -9.954 1.00 95.62 104 ASN A C 1
ATOM 860 O O . ASN A 1 104 ? 2.094 -2.074 -11.028 1.00 95.62 104 ASN A O 1
ATOM 864 N N . GLU A 1 105 ? 1.409 -0.549 -9.551 1.00 93.06 105 GLU A N 1
ATOM 865 C CA . GLU A 1 105 ? 1.980 0.587 -10.285 1.00 93.06 105 GLU A CA 1
ATOM 866 C C . GLU A 1 105 ? 3.514 0.568 -10.288 1.00 93.06 105 GLU A C 1
ATOM 868 O O . GLU A 1 105 ? 4.120 0.749 -11.348 1.00 93.06 105 GLU A O 1
ATOM 873 N N . GLU A 1 106 ? 4.139 0.271 -9.148 1.00 95.19 106 GLU A N 1
ATOM 874 C CA . GLU A 1 106 ? 5.588 0.077 -9.025 1.00 95.19 106 GLU A CA 1
ATOM 875 C C . GLU A 1 106 ? 6.064 -1.076 -9.920 1.00 95.19 106 GLU A C 1
ATOM 877 O O . GLU A 1 106 ? 7.000 -0.907 -10.705 1.00 95.19 106 GLU A O 1
ATOM 882 N N . SER A 1 107 ? 5.339 -2.197 -9.930 1.00 93.56 107 SER A N 1
ATOM 883 C CA . SER A 1 107 ? 5.644 -3.342 -10.794 1.00 93.56 107 SER A CA 1
ATOM 884 C C . SER A 1 107 ? 5.593 -2.973 -12.281 1.00 93.56 107 SER A C 1
ATOM 886 O O . SER A 1 107 ? 6.460 -3.373 -13.063 1.00 93.56 107 SER A O 1
ATOM 888 N N . LYS A 1 108 ? 4.614 -2.154 -12.696 1.00 94.50 108 LYS A N 1
ATOM 889 C CA . LYS A 1 108 ? 4.526 -1.636 -14.075 1.00 94.50 108 LYS A CA 1
ATOM 890 C C . LYS A 1 108 ? 5.691 -0.708 -14.414 1.00 94.50 108 LYS A C 1
ATOM 892 O O . LYS A 1 108 ? 6.166 -0.733 -15.549 1.00 94.50 108 LYS A O 1
ATOM 897 N N . ILE A 1 109 ? 6.140 0.114 -13.465 1.00 92.88 109 ILE A N 1
ATOM 898 C CA . ILE A 1 109 ? 7.330 0.960 -13.626 1.00 92.88 109 ILE A CA 1
ATOM 899 C C . ILE A 1 109 ? 8.572 0.082 -13.808 1.00 92.88 109 ILE A C 1
ATOM 901 O O . ILE A 1 109 ? 9.317 0.287 -14.763 1.00 92.88 109 ILE A O 1
ATOM 905 N N . SER A 1 110 ? 8.743 -0.941 -12.971 1.00 92.75 110 SER A N 1
ATOM 906 C CA . SER A 1 110 ? 9.861 -1.887 -13.042 1.00 92.75 110 SER A CA 1
ATOM 907 C C . SER A 1 110 ? 9.893 -2.649 -14.378 1.00 92.75 110 SER A C 1
ATOM 909 O O . SER A 1 110 ? 10.943 -2.776 -15.005 1.00 92.75 110 SER A O 1
ATOM 911 N N . ALA A 1 111 ? 8.733 -3.071 -14.893 1.00 93.62 111 ALA A N 1
ATOM 912 C CA . ALA A 1 111 ? 8.637 -3.699 -16.211 1.00 93.62 111 ALA A CA 1
ATOM 913 C C . ALA A 1 111 ? 9.069 -2.752 -17.346 1.00 93.62 111 ALA A C 1
ATOM 915 O O . ALA A 1 111 ? 9.811 -3.150 -18.244 1.00 93.62 111 ALA A O 1
ATOM 916 N N . LYS A 1 112 ? 8.643 -1.482 -17.303 1.00 92.06 112 LYS A N 1
ATOM 917 C CA . LYS A 1 112 ? 9.064 -0.466 -18.284 1.00 92.06 112 LYS A CA 1
ATOM 918 C C . LYS A 1 112 ? 10.560 -0.168 -18.189 1.00 92.06 112 LYS A C 1
ATOM 920 O O . LYS A 1 112 ? 11.215 -0.054 -19.222 1.00 92.06 112 LYS A O 1
ATOM 925 N N . GLU A 1 113 ? 11.093 -0.079 -16.972 1.00 91.19 113 GLU A N 1
ATOM 926 C CA . GLU A 1 113 ? 12.523 0.089 -16.700 1.00 91.19 113 GLU A CA 1
ATOM 927 C C . GLU A 1 113 ? 13.337 -1.044 -17.349 1.00 91.19 113 GLU A C 1
ATOM 929 O O . GLU A 1 113 ? 14.303 -0.786 -18.067 1.00 91.19 113 GLU A O 1
ATOM 934 N N . GLN A 1 114 ? 12.910 -2.295 -17.164 1.00 92.31 114 GLN A N 1
ATOM 935 C CA . GLN A 1 114 ? 13.582 -3.468 -17.721 1.00 92.31 114 GLN A CA 1
ATOM 936 C C . GLN A 1 114 ? 13.586 -3.471 -19.256 1.00 92.31 114 GLN A C 1
ATOM 938 O O . GLN A 1 114 ? 14.635 -3.669 -19.869 1.00 92.3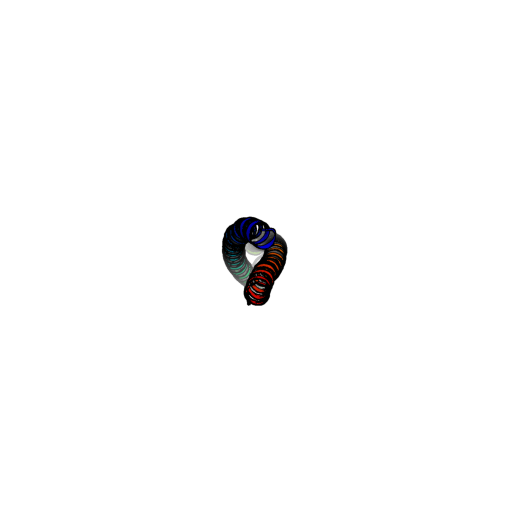1 114 GLN A O 1
ATOM 943 N N . VAL A 1 115 ? 12.444 -3.175 -19.885 1.00 93.56 115 VAL A N 1
ATOM 944 C CA . VAL A 1 115 ? 12.349 -3.071 -21.352 1.00 93.56 115 VAL A CA 1
ATOM 945 C C . VAL A 1 115 ? 13.292 -1.991 -21.895 1.00 93.56 115 VAL A C 1
ATOM 947 O O . VAL A 1 115 ? 13.911 -2.173 -22.943 1.00 93.56 115 VAL A O 1
ATOM 950 N N . LEU A 1 116 ? 13.433 -0.864 -21.192 1.00 91.56 116 LEU A N 1
ATOM 951 C CA . LEU A 1 116 ? 14.363 0.194 -21.590 1.00 91.56 116 LEU A CA 1
ATOM 952 C C . LEU A 1 116 ? 15.826 -0.235 -21.468 1.00 91.56 116 LEU A C 1
ATOM 954 O O . LEU A 1 116 ? 16.610 0.067 -22.365 1.00 91.56 116 LEU A O 1
ATOM 958 N N . ARG A 1 117 ? 16.188 -0.979 -20.416 1.00 89.94 117 ARG A N 1
ATOM 959 C CA . ARG A 1 117 ? 17.542 -1.544 -20.261 1.00 89.94 117 ARG A CA 1
ATOM 960 C C . ARG A 1 117 ? 17.892 -2.500 -21.401 1.00 89.94 117 ARG A C 1
ATOM 962 O O . ARG A 1 117 ? 19.010 -2.468 -21.907 1.00 89.94 117 ARG A O 1
ATOM 969 N N . GLU A 1 118 ? 16.943 -3.330 -21.823 1.00 92.81 118 GLU A N 1
ATOM 970 C CA . GLU A 1 118 ? 17.133 -4.256 -22.944 1.00 92.81 118 GLU A CA 1
ATOM 971 C C . GLU A 1 118 ? 17.325 -3.514 -24.271 1.00 92.81 118 GLU A C 1
ATOM 973 O O . GLU A 1 118 ? 18.271 -3.810 -25.003 1.00 92.81 118 GLU A O 1
ATOM 978 N N . ARG A 1 119 ? 16.497 -2.495 -24.541 1.00 91.12 119 ARG A N 1
ATOM 979 C CA . ARG A 1 119 ? 16.620 -1.643 -25.738 1.00 91.12 119 ARG A CA 1
ATOM 980 C C . ARG A 1 119 ? 17.929 -0.864 -25.781 1.00 91.12 119 ARG A C 1
ATOM 982 O O . ARG A 1 119 ? 18.530 -0.741 -26.847 1.00 91.12 119 ARG A O 1
ATOM 989 N N . LEU A 1 120 ? 18.381 -0.355 -24.636 1.00 88.81 120 LEU A N 1
ATOM 990 C CA . LEU A 1 120 ? 19.673 0.314 -24.533 1.00 88.81 120 LEU A CA 1
ATOM 991 C C . LEU A 1 120 ? 20.805 -0.652 -24.906 1.00 88.81 120 LEU A C 1
ATOM 993 O O . LEU A 1 120 ? 21.589 -0.343 -25.796 1.00 88.81 120 LEU A O 1
ATOM 997 N N . LYS A 1 121 ? 20.810 -1.864 -24.337 1.00 89.44 121 LYS A N 1
ATOM 998 C CA . LYS A 1 121 ? 21.819 -2.894 -24.632 1.00 89.44 121 LYS A CA 1
ATOM 999 C C . LYS A 1 121 ? 21.824 -3.341 -26.098 1.00 89.44 121 LYS A C 1
ATOM 1001 O O . LYS A 1 121 ? 22.869 -3.692 -26.642 1.00 89.44 121 LYS A O 1
ATOM 1006 N N . GLU A 1 122 ? 20.659 -3.399 -26.738 1.00 89.56 122 GLU A N 1
ATOM 1007 C CA . GLU A 1 122 ? 20.548 -3.692 -28.173 1.00 89.56 122 GLU A CA 1
ATOM 1008 C C . GLU A 1 122 ? 21.118 -2.552 -29.028 1.00 89.56 122 GLU A C 1
ATOM 1010 O O . GLU A 1 122 ? 21.833 -2.804 -30.000 1.00 89.56 122 GLU A O 1
ATOM 1015 N N . THR A 1 123 ? 20.859 -1.306 -28.628 1.00 84.75 123 THR A N 1
ATOM 1016 C CA . THR A 1 123 ? 21.386 -0.108 -29.296 1.00 84.75 123 THR A CA 1
ATOM 1017 C C . THR A 1 123 ? 22.910 -0.039 -29.169 1.00 84.75 123 THR A C 1
ATOM 1019 O O . THR A 1 123 ? 23.591 0.140 -30.173 1.00 84.75 123 THR A O 1
ATOM 1022 N N . GLU A 1 124 ? 23.451 -0.266 -27.969 1.00 85.00 124 GLU A N 1
ATOM 1023 C CA . GLU A 1 124 ? 24.897 -0.311 -27.700 1.00 85.00 124 GLU A CA 1
ATOM 1024 C C . GLU A 1 124 ? 25.592 -1.394 -28.531 1.00 85.00 124 GLU A C 1
ATOM 1026 O O . GLU A 1 124 ? 26.571 -1.120 -29.218 1.00 85.00 124 GLU A O 1
ATOM 1031 N N . ARG A 1 125 ? 25.034 -2.609 -28.564 1.00 87.00 125 ARG A N 1
ATOM 1032 C CA . ARG A 1 125 ? 25.587 -3.704 -29.372 1.00 87.00 125 ARG A CA 1
ATOM 1033 C C . ARG A 1 125 ? 25.540 -3.411 -30.868 1.00 87.00 125 ARG A C 1
ATOM 1035 O O . ARG A 1 125 ? 26.489 -3.710 -31.580 1.00 87.00 125 ARG A O 1
ATOM 1042 N N . SER A 1 126 ? 24.453 -2.799 -31.340 1.00 84.81 126 SER A N 1
ATOM 1043 C CA . SER A 1 126 ? 24.331 -2.391 -32.743 1.00 84.81 126 SER A CA 1
ATOM 1044 C C . SER A 1 126 ? 25.404 -1.367 -33.120 1.00 84.81 126 SER A C 1
ATOM 1046 O O . SER A 1 126 ? 25.926 -1.416 -34.230 1.00 84.81 126 SER A O 1
ATOM 1048 N N . ILE A 1 127 ? 25.761 -0.462 -32.203 1.00 82.81 127 ILE A N 1
ATOM 1049 C CA . ILE A 1 127 ? 26.864 0.490 -32.385 1.00 82.81 127 ILE A CA 1
ATOM 1050 C C . ILE A 1 127 ? 28.212 -0.251 -32.436 1.00 82.81 127 ILE A C 1
ATOM 1052 O O . ILE A 1 127 ? 28.968 -0.064 -33.389 1.00 82.81 127 ILE A O 1
ATOM 1056 N N . GLU A 1 128 ? 28.483 -1.146 -31.480 1.00 82.12 128 GLU A N 1
ATOM 1057 C CA . GLU A 1 128 ? 29.725 -1.939 -31.423 1.00 82.12 128 GLU A CA 1
ATOM 1058 C C . GLU A 1 128 ? 29.940 -2.808 -32.677 1.00 82.12 128 GLU A C 1
ATOM 1060 O O . GLU A 1 128 ? 31.048 -2.870 -33.224 1.00 82.12 128 GLU A O 1
ATOM 1065 N N . ASP A 1 129 ? 28.883 -3.457 -33.173 1.00 82.94 129 ASP A N 1
ATOM 1066 C CA . ASP A 1 129 ? 28.926 -4.287 -34.381 1.00 82.94 129 ASP A CA 1
ATOM 1067 C C . ASP A 1 129 ? 29.203 -3.443 -35.639 1.00 82.94 129 ASP A C 1
ATOM 1069 O O . ASP A 1 129 ? 29.932 -3.870 -36.543 1.00 82.94 129 ASP A O 1
ATOM 1073 N N . LEU A 1 130 ? 28.654 -2.225 -35.712 1.00 79.00 130 LEU A N 1
ATOM 1074 C CA . LEU A 1 130 ? 28.921 -1.285 -36.805 1.00 79.00 130 LEU A CA 1
ATOM 1075 C C . LEU A 1 130 ? 30.370 -0.783 -36.781 1.00 79.00 130 LEU A C 1
ATOM 1077 O O . LEU A 1 130 ? 31.016 -0.756 -37.835 1.00 79.00 130 LEU A O 1
ATOM 1081 N N . ASP A 1 131 ? 30.897 -0.440 -35.605 1.00 71.00 131 ASP A N 1
ATOM 1082 C CA . ASP A 1 131 ? 32.285 0.002 -35.424 1.00 71.00 131 ASP A CA 1
ATOM 1083 C C . ASP A 1 131 ? 33.284 -1.110 -35.772 1.00 71.00 131 ASP A C 1
ATOM 1085 O O . ASP A 1 131 ? 34.271 -0.885 -36.486 1.00 71.00 131 ASP A O 1
ATOM 1089 N N . THR A 1 132 ? 32.984 -2.341 -35.348 1.00 74.69 132 THR A N 1
ATOM 1090 C CA . THR A 1 132 ? 33.788 -3.530 -35.649 1.00 74.69 132 THR A CA 1
ATOM 1091 C C . THR A 1 132 ? 33.840 -3.782 -37.158 1.00 74.69 132 THR A C 1
ATOM 1093 O O . THR A 1 132 ? 34.925 -3.877 -37.737 1.00 74.69 132 THR A O 1
ATOM 1096 N N . ASN A 1 133 ? 32.687 -3.797 -37.835 1.00 66.56 133 ASN A N 1
ATOM 1097 C CA . ASN A 1 133 ? 32.612 -3.982 -39.289 1.00 66.56 133 ASN A CA 1
ATOM 1098 C C . ASN A 1 133 ? 33.311 -2.858 -40.076 1.00 66.56 133 ASN A C 1
ATOM 1100 O O . ASN A 1 133 ? 33.892 -3.107 -41.135 1.00 66.56 133 ASN A O 1
ATOM 1104 N N . CYS A 1 134 ? 33.316 -1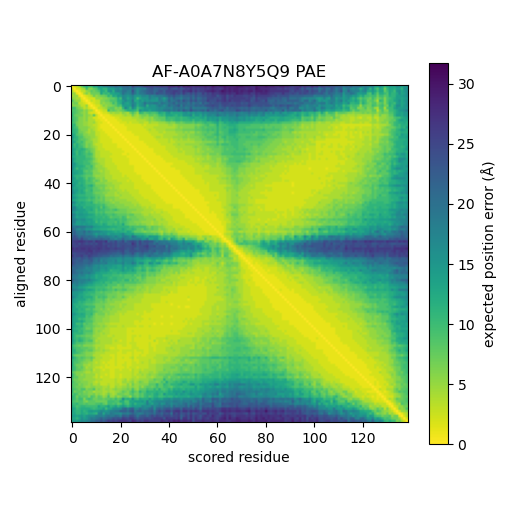.626 -39.558 1.00 58.62 134 CYS A N 1
ATOM 1105 C CA . CYS A 1 134 ? 34.005 -0.502 -40.191 1.00 58.62 134 CYS A CA 1
ATOM 1106 C C . CYS A 1 134 ? 35.541 -0.633 -40.120 1.00 58.62 134 CYS A C 1
ATOM 1108 O O . CYS A 1 134 ? 36.238 -0.262 -41.071 1.00 58.62 134 CYS A O 1
ATOM 1110 N N . CYS A 1 135 ? 36.072 -1.212 -39.036 1.00 54.28 135 CYS A N 1
ATOM 1111 C CA . CYS A 1 135 ? 37.498 -1.521 -38.895 1.00 54.28 135 CYS A CA 1
ATOM 1112 C C . CYS A 1 135 ? 37.966 -2.652 -39.830 1.00 54.28 135 CYS A C 1
ATOM 1114 O O . CYS A 1 135 ? 39.106 -2.621 -40.294 1.00 54.28 135 CYS A O 1
ATOM 1116 N N . PHE A 1 136 ? 37.105 -3.630 -40.133 1.00 54.72 136 PHE A N 1
ATOM 1117 C CA . PHE A 1 136 ? 37.434 -4.735 -41.046 1.00 54.72 136 PHE A CA 1
ATOM 1118 C C . PHE A 1 136 ? 37.443 -4.330 -42.526 1.00 54.72 136 PHE A C 1
ATOM 1120 O O . PHE A 1 136 ? 38.217 -4.888 -43.292 1.00 54.72 136 PHE A O 1
ATOM 1127 N N . LEU A 1 137 ? 36.630 -3.349 -42.929 1.00 53.16 137 LEU A N 1
ATOM 1128 C CA . LEU A 1 137 ? 36.552 -2.875 -44.321 1.00 53.16 137 LEU A CA 1
ATOM 1129 C C . LEU A 1 137 ? 37.634 -1.843 -44.699 1.00 53.16 137 LEU A C 1
ATOM 1131 O O . LEU A 1 137 ? 37.702 -1.433 -45.855 1.00 53.16 137 LEU A O 1
ATOM 1135 N N . SER A 1 138 ? 38.459 -1.407 -43.739 1.00 49.12 138 SER A N 1
ATOM 1136 C CA . SER A 1 138 ? 39.563 -0.452 -43.961 1.00 49.12 138 SER A CA 1
ATOM 1137 C C . SER A 1 138 ? 40.959 -1.104 -43.986 1.00 49.12 138 SER A C 1
ATOM 1139 O O . SER A 1 138 ? 41.956 -0.382 -44.011 1.00 49.12 138 SER A O 1
ATOM 1141 N N . LYS A 1 139 ? 41.048 -2.441 -43.966 1.00 45.19 139 LYS A N 1
ATOM 1142 C CA . LYS A 1 139 ? 42.283 -3.225 -44.154 1.00 45.19 139 LYS A CA 1
ATOM 1143 C C . LYS A 1 139 ? 42.214 -4.009 -45.457 1.00 45.19 139 LYS A C 1
ATOM 1145 O O . LYS A 1 139 ? 43.291 -4.181 -46.064 1.00 45.19 139 LYS A O 1
#

pLDDT: mean 86.08, std 12.64, range [45.19, 97.62]